Protein AF-A0A5E8AYH7-F1 (afdb_monomer)

Sequence (107 aa):
MHNYSPSFVGNQIFPIFADPFQKYTYKTMARVCQITGKSTRVGNNVSHANNKTKRKFYPNLHTKRFFIPEENLWITLKVSSTALRTINKNGISAVLKKARAKGNVVF

Solvent-accessible surface area (backbone atoms only — not comparable to full-atom values): 6967 Å² total; per-residue (Å²): 135,89,82,92,72,92,80,69,91,71,77,79,74,75,80,80,78,73,64,93,84,70,76,68,82,67,76,76,89,60,68,48,21,48,60,76,57,48,52,63,45,80,52,68,46,70,47,99,86,66,53,74,44,86,42,76,48,74,60,66,68,43,82,47,76,43,78,40,83,91,77,74,42,78,46,79,44,47,34,29,65,69,48,53,56,48,32,75,72,60,37,62,67,59,48,50,56,54,15,46,77,69,70,33,46,84,105

Nearest PDB structures (foldseek):
  6spf-assembly1_X  TM=9.013E-01  e=1.607E-09  Pseudomonas aeruginosa
  7uvx-assembly1_W  TM=8.991E-01  e=1.715E-09  Acinetobacter baumannii AB0057
  7oj0-assembly1_w  TM=9.228E-01  e=3.722E-09  Escherichia coli K-12
  8rd8-assembly1_WD  TM=9.022E-01  e=3.271E-09  Psychrobacter urativorans
  7unw-assembly1_Z  TM=8.971E-01  e=8.080E-09  Pseudomonas aeruginosa PAO1

Secondary structure 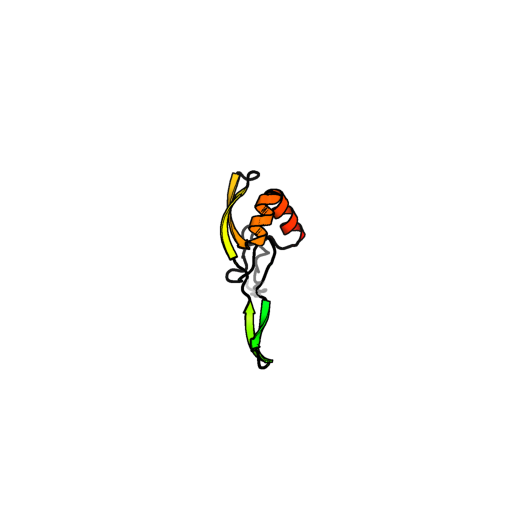(DSSP, 8-state):
-------------------TT------TT----TTT----EEEEEE-TT--EEEEEE---EEEEEEEETTTTEEEEEEEEHHHHHHHHHH-HHHHHHHHHHTT----

pLDDT: mean 74.86, std 18.31, range [37.44, 96.44]

Radius of gyration: 24.84 Å; Cα contacts (8 Å, |Δi|>4): 123; chains: 1; bounding box: 33×78×65 Å

Mean predicted aligned error: 13.14 Å

Structure (mmCIF, N/CA/C/O backbone):
data_AF-A0A5E8AYH7-F1
#
_entry.id   AF-A0A5E8AYH7-F1
#
loop_
_atom_site.group_PDB
_atom_site.id
_atom_site.type_symbol
_atom_site.label_atom_id
_atom_site.label_alt_id
_atom_site.label_comp_id
_atom_site.label_asym_id
_atom_site.label_entity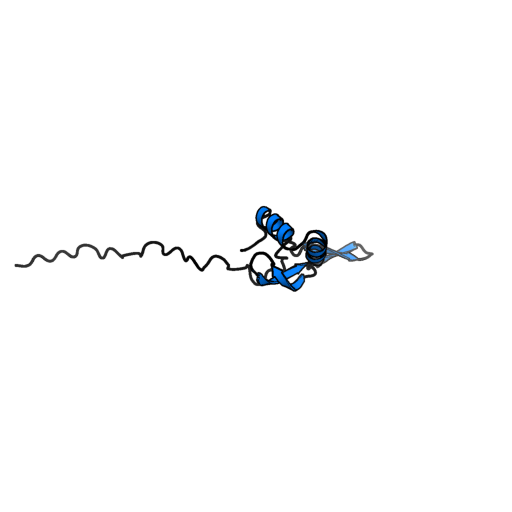_id
_atom_site.label_seq_id
_atom_site.pdbx_PDB_ins_code
_atom_site.Cartn_x
_atom_site.Cartn_y
_atom_site.Cartn_z
_atom_site.occupancy
_atom_site.B_iso_or_equiv
_atom_site.auth_seq_id
_atom_site.auth_comp_id
_atom_site.auth_asym_id
_atom_site.auth_atom_id
_atom_site.pdbx_PDB_model_num
ATOM 1 N N . MET A 1 1 ? -11.846 -68.390 36.160 1.00 49.72 1 MET A N 1
ATOM 2 C CA . MET A 1 1 ? -10.390 -68.148 36.078 1.00 49.72 1 MET A CA 1
ATOM 3 C C . MET A 1 1 ? -10.004 -68.105 34.609 1.00 49.72 1 MET A C 1
ATOM 5 O O . MET A 1 1 ? -10.372 -69.017 33.890 1.00 49.72 1 MET A O 1
ATOM 9 N N . HIS A 1 2 ? -9.353 -67.007 34.215 1.00 49.88 2 HIS A N 1
ATOM 10 C CA . HIS A 1 2 ? -8.574 -66.761 32.993 1.00 49.88 2 HIS A CA 1
ATOM 11 C C . HIS A 1 2 ? -9.146 -67.187 31.634 1.00 49.88 2 HIS A C 1
ATOM 13 O O . HIS A 1 2 ? -8.976 -68.321 31.214 1.00 49.88 2 HIS A O 1
ATOM 19 N N . ASN A 1 3 ? -9.656 -66.204 30.886 1.00 42.97 3 ASN A N 1
ATOM 20 C CA . ASN A 1 3 ? -9.485 -66.159 29.434 1.00 42.97 3 ASN A CA 1
ATOM 21 C C . ASN A 1 3 ? -9.100 -64.728 29.041 1.00 42.97 3 ASN A C 1
ATOM 23 O O . ASN A 1 3 ? -9.911 -63.807 29.109 1.00 42.97 3 ASN A O 1
ATOM 27 N N . TYR A 1 4 ? -7.823 -64.555 28.704 1.00 54.22 4 TYR A N 1
ATOM 28 C CA . TYR A 1 4 ? -7.271 -63.345 28.109 1.00 54.22 4 TYR A CA 1
ATOM 29 C C . TYR A 1 4 ? -7.797 -63.213 26.675 1.00 54.22 4 TYR A C 1
ATOM 31 O O . TYR A 1 4 ? -7.545 -64.084 25.847 1.00 54.22 4 TYR A O 1
ATOM 39 N N . SER A 1 5 ? -8.480 -62.109 26.376 1.00 53.59 5 SER A N 1
ATOM 40 C CA . SER A 1 5 ? -8.729 -61.654 25.007 1.00 53.59 5 SER A CA 1
ATOM 41 C C . SER A 1 5 ? -8.223 -60.212 24.889 1.00 53.59 5 SER A C 1
ATOM 43 O O . SER A 1 5 ? -8.706 -59.350 25.628 1.00 53.59 5 SER A O 1
ATOM 45 N N . PRO A 1 6 ? -7.225 -59.921 24.033 1.00 54.75 6 PRO A N 1
ATOM 46 C CA . PRO A 1 6 ? -6.722 -58.571 23.823 1.00 54.75 6 PRO A CA 1
ATOM 47 C C . PRO A 1 6 ? -7.648 -57.850 22.839 1.00 54.75 6 PRO A C 1
ATOM 49 O O . PRO A 1 6 ? -7.394 -57.783 21.637 1.00 54.75 6 PRO A O 1
ATOM 52 N N . SER A 1 7 ? -8.764 -57.325 23.338 1.00 52.47 7 SER A N 1
ATOM 53 C CA . SER A 1 7 ? -9.657 -56.499 22.532 1.00 52.47 7 SER A CA 1
ATOM 54 C C . SER A 1 7 ? -9.047 -55.113 22.346 1.00 52.47 7 SER A C 1
ATOM 56 O O . SER A 1 7 ? -9.113 -54.275 23.240 1.00 52.47 7 SER A O 1
ATOM 58 N N . PHE A 1 8 ? -8.449 -54.933 21.166 1.00 47.81 8 PHE A N 1
ATOM 59 C CA . PHE A 1 8 ? -8.327 -53.686 20.416 1.00 47.81 8 PHE A CA 1
ATOM 60 C C . PHE A 1 8 ? -7.954 -52.452 21.243 1.00 47.81 8 PHE A C 1
ATOM 62 O O . PHE A 1 8 ? -8.800 -51.773 21.824 1.00 47.81 8 PHE A O 1
ATOM 69 N N . VAL A 1 9 ? -6.673 -52.089 21.164 1.00 44.69 9 VAL A N 1
ATOM 70 C CA . VAL A 1 9 ? -6.202 -50.716 21.364 1.00 44.69 9 VAL A CA 1
ATOM 71 C C . VAL A 1 9 ? -6.877 -49.840 20.303 1.00 44.69 9 VAL A C 1
ATOM 73 O O . VAL A 1 9 ? -6.336 -49.564 19.235 1.00 44.69 9 VAL A O 1
ATOM 76 N N . GLY A 1 10 ? -8.121 -49.455 20.582 1.00 37.44 10 GLY A N 1
ATOM 77 C CA . GLY A 1 10 ? -8.814 -48.370 19.923 1.00 37.44 10 GLY A CA 1
ATOM 78 C C . GLY A 1 10 ? -8.101 -47.099 20.331 1.00 37.44 10 GLY A C 1
ATOM 79 O O . GLY A 1 10 ? -8.333 -46.570 21.416 1.00 37.44 10 GLY A O 1
ATOM 80 N N . ASN A 1 11 ? -7.173 -46.673 19.479 1.00 48.81 11 ASN A N 1
ATOM 81 C CA . ASN A 1 11 ? -6.510 -45.389 19.564 1.00 48.81 11 ASN A CA 1
ATOM 82 C C . ASN A 1 11 ? -7.598 -44.319 19.707 1.00 48.81 11 ASN A C 1
ATOM 84 O O . ASN A 1 11 ? -8.324 -44.033 18.754 1.00 48.81 11 ASN A O 1
ATOM 88 N N . GLN A 1 12 ? -7.742 -43.785 20.919 1.00 45.09 12 GLN A N 1
ATOM 89 C CA . GLN A 1 12 ? -8.539 -42.604 21.207 1.00 45.09 12 GLN A CA 1
ATOM 90 C C . GLN A 1 12 ? -7.874 -41.444 20.463 1.00 45.09 12 GLN A C 1
ATOM 92 O O . GLN A 1 12 ? -7.045 -40.718 21.006 1.00 45.09 12 GLN A O 1
ATOM 97 N N . ILE A 1 13 ? -8.176 -41.311 19.172 1.00 45.53 13 ILE A N 1
ATOM 98 C CA . ILE A 1 13 ? -7.879 -40.101 18.424 1.00 45.53 13 ILE A CA 1
ATOM 99 C C . ILE A 1 13 ? -8.875 -39.081 18.954 1.00 45.53 13 ILE A C 1
ATOM 101 O O . ILE A 1 13 ? -10.057 -39.107 18.615 1.00 45.53 13 ILE A O 1
ATOM 105 N N . PHE A 1 14 ? -8.379 -38.249 19.864 1.00 40.91 14 PHE A N 1
ATOM 106 C CA . PHE A 1 14 ? -9.060 -37.099 20.431 1.00 40.91 14 PHE A CA 1
ATOM 107 C C . PHE A 1 14 ? -9.932 -36.389 19.380 1.00 40.91 14 PHE A C 1
ATOM 109 O O . PHE A 1 14 ? -9.427 -36.034 18.308 1.00 40.91 14 PHE A O 1
ATOM 116 N N . PRO A 1 15 ? -11.223 -36.143 19.659 1.00 37.97 15 PRO A N 1
ATOM 117 C CA . PRO A 1 15 ? -12.036 -35.316 18.793 1.00 37.97 15 PRO A CA 1
ATOM 118 C C . PRO A 1 15 ? -11.537 -33.871 18.885 1.00 37.97 15 PRO A C 1
ATOM 120 O O . PRO A 1 15 ? -11.589 -33.256 19.943 1.00 37.97 15 PRO A O 1
ATOM 123 N N . ILE A 1 16 ? -11.050 -33.348 17.758 1.00 48.50 16 ILE A N 1
ATOM 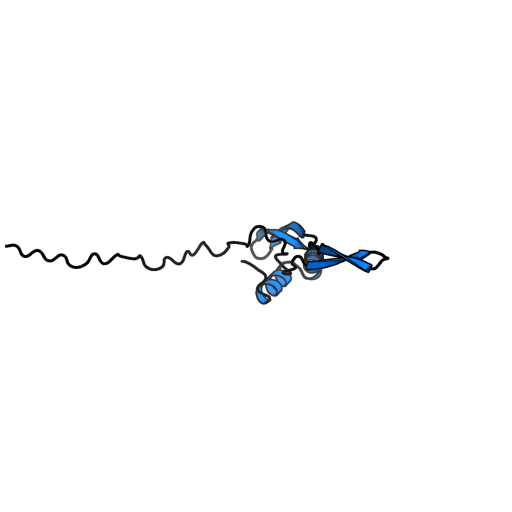124 C CA . ILE A 1 16 ? -11.410 -32.024 17.234 1.00 48.50 16 ILE A CA 1
ATOM 125 C C . ILE A 1 16 ? -11.553 -30.952 18.333 1.00 48.50 16 ILE A C 1
ATOM 127 O O . ILE A 1 16 ? -12.621 -30.365 18.511 1.00 48.50 16 ILE A O 1
ATOM 131 N N . PHE A 1 17 ? -10.472 -30.633 19.050 1.00 43.84 17 PHE A N 1
ATOM 132 C CA . PHE A 1 17 ? -10.367 -29.282 19.592 1.00 43.84 17 PHE A CA 1
ATOM 133 C C . PHE A 1 17 ? -10.089 -28.398 18.377 1.00 43.84 17 PHE A C 1
ATOM 135 O O . PHE A 1 17 ? -8.952 -28.226 17.950 1.00 43.84 17 PHE A O 1
ATOM 142 N N . ALA A 1 18 ? -11.158 -27.947 17.720 1.00 47.75 18 ALA A N 1
ATOM 143 C CA . ALA A 1 18 ? -11.060 -26.856 16.773 1.00 47.75 18 ALA A CA 1
ATOM 144 C C . ALA A 1 18 ? -10.514 -25.674 17.568 1.00 47.75 18 ALA A C 1
ATOM 146 O O . ALA A 1 18 ? -11.258 -25.064 18.333 1.00 47.75 18 ALA A O 1
ATOM 147 N N . ASP A 1 19 ? -9.214 -25.410 17.434 1.00 49.59 19 ASP A N 1
ATOM 148 C CA . ASP A 1 19 ? -8.534 -24.305 18.092 1.00 49.59 19 ASP A CA 1
ATOM 149 C C . ASP A 1 19 ? -9.372 -23.023 17.930 1.00 49.59 19 ASP A C 1
ATOM 151 O O . ASP A 1 19 ? -9.469 -22.474 16.823 1.00 49.59 19 ASP A O 1
ATOM 155 N N . PRO A 1 20 ? -9.980 -22.483 19.004 1.00 48.72 20 PRO A N 1
ATOM 156 C CA . PRO A 1 20 ? -10.680 -21.205 18.918 1.00 48.72 20 PRO A CA 1
ATOM 157 C C . PRO A 1 20 ? -9.687 -20.041 18.753 1.00 48.72 20 PRO A C 1
ATOM 159 O O . PRO A 1 20 ? -10.098 -18.912 18.493 1.00 48.72 20 PRO A O 1
ATOM 162 N N . PHE A 1 21 ? -8.382 -20.324 18.854 1.00 49.97 21 PHE A N 1
ATOM 163 C CA . PHE A 1 21 ? -7.287 -19.361 18.847 1.00 49.97 21 PHE A CA 1
ATOM 164 C C . PHE A 1 21 ? -6.204 -19.681 17.794 1.00 49.97 21 PHE A C 1
ATOM 166 O O . PHE A 1 21 ? -5.027 -19.439 18.014 1.00 49.97 21 PHE A O 1
ATOM 173 N N . GLN A 1 22 ? -6.555 -20.247 16.635 1.00 45.59 22 GLN A N 1
ATOM 174 C CA . GLN A 1 22 ? -5.592 -20.421 15.528 1.00 45.59 22 GLN A CA 1
ATOM 175 C C . GLN A 1 22 ? -6.208 -20.095 14.164 1.00 45.59 22 GLN A C 1
ATOM 177 O O . GLN A 1 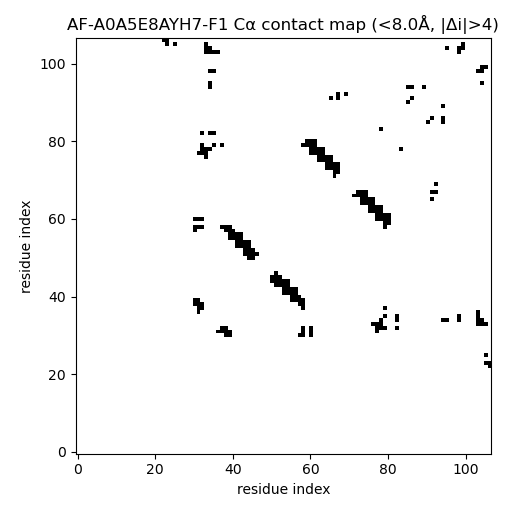22 ? -6.183 -20.909 13.244 1.00 45.59 22 GLN A O 1
ATOM 182 N N . LYS A 1 23 ? -6.787 -18.899 13.994 1.00 42.34 23 LYS A N 1
ATOM 183 C CA . LYS A 1 23 ? -7.340 -18.494 12.680 1.00 42.34 23 LYS A CA 1
ATOM 184 C C . LYS A 1 23 ? -6.599 -17.361 11.993 1.00 42.34 23 LYS A C 1
ATOM 186 O O . LYS A 1 23 ? -6.997 -16.961 10.906 1.00 42.34 23 LYS A O 1
ATOM 191 N N . TYR A 1 24 ? -5.510 -16.864 12.576 1.00 48.81 24 TYR A N 1
ATOM 192 C CA . TYR A 1 24 ? -4.851 -15.648 12.094 1.00 48.81 24 TYR A CA 1
ATOM 193 C C . TYR A 1 24 ? -3.389 -15.912 11.772 1.00 48.81 24 TYR A C 1
ATOM 195 O O . TYR A 1 24 ? -2.499 -15.147 12.124 1.00 48.81 24 TYR A O 1
ATOM 203 N N . THR A 1 25 ? -3.124 -17.012 11.074 1.00 50.88 25 THR A N 1
ATOM 204 C CA . THR A 1 25 ? -1.865 -17.185 10.350 1.00 50.88 25 THR A CA 1
ATOM 205 C C . THR A 1 25 ? -1.958 -16.333 9.084 1.00 50.88 25 THR A C 1
ATOM 207 O O . THR A 1 25 ? -2.389 -16.728 8.001 1.00 50.88 25 THR A O 1
ATOM 210 N N . TYR A 1 26 ? -1.637 -15.056 9.275 1.00 55.84 26 TYR A N 1
ATOM 211 C CA . TYR A 1 26 ? -1.250 -14.147 8.217 1.00 55.84 26 TYR A CA 1
ATOM 212 C C . TYR A 1 26 ? -0.246 -14.878 7.328 1.00 55.84 26 TYR A C 1
ATOM 214 O O . TYR A 1 26 ? 0.697 -15.504 7.801 1.00 55.84 26 TYR A O 1
ATOM 222 N N . LYS A 1 27 ? -0.437 -14.782 6.014 1.00 51.84 27 LYS A N 1
ATOM 223 C CA . LYS A 1 27 ? 0.578 -15.132 5.025 1.00 51.84 27 LYS A CA 1
ATOM 224 C C . LYS A 1 27 ? 1.770 -14.186 5.20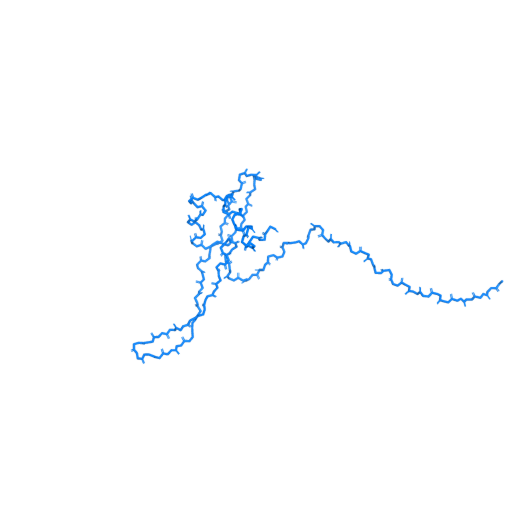4 1.00 51.84 27 LYS A C 1
ATOM 226 O O . LYS A 1 27 ? 1.924 -13.191 4.494 1.00 51.84 27 LYS A O 1
ATOM 231 N N . THR A 1 28 ? 2.576 -14.450 6.221 1.00 56.25 28 THR A N 1
ATOM 232 C CA . THR A 1 28 ? 3.780 -13.717 6.574 1.00 56.25 28 THR A CA 1
ATOM 233 C C . THR A 1 28 ? 4.781 -13.870 5.443 1.00 56.25 28 THR A C 1
ATOM 235 O O . THR A 1 28 ? 4.905 -14.941 4.867 1.00 56.25 28 THR A O 1
ATOM 238 N N . MET A 1 29 ? 5.493 -12.793 5.113 1.00 57.75 29 MET A N 1
ATOM 239 C CA . MET A 1 29 ? 6.473 -12.656 4.016 1.00 57.75 29 MET A CA 1
ATOM 240 C C . MET A 1 29 ? 5.927 -12.335 2.617 1.00 57.75 29 MET A C 1
ATOM 242 O O . MET A 1 29 ? 6.689 -11.811 1.800 1.00 57.75 29 MET A O 1
ATOM 246 N N . ALA A 1 30 ? 4.642 -12.543 2.311 1.00 62.94 30 ALA A N 1
ATOM 247 C CA . ALA A 1 30 ? 4.134 -12.156 0.994 1.00 62.94 30 ALA A CA 1
ATOM 248 C C . ALA A 1 30 ? 4.107 -10.618 0.855 1.00 62.94 30 ALA A C 1
ATOM 250 O O . ALA A 1 30 ? 3.512 -9.919 1.675 1.00 62.94 30 ALA A O 1
ATOM 251 N N . ARG A 1 31 ? 4.751 -10.071 -0.192 1.00 76.25 31 ARG A N 1
ATOM 252 C CA . ARG A 1 31 ? 4.708 -8.637 -0.559 1.00 76.25 31 ARG A CA 1
ATOM 253 C C . ARG A 1 31 ? 3.327 -8.274 -1.122 1.00 76.25 31 ARG A C 1
ATOM 255 O O . ARG A 1 31 ? 3.191 -7.976 -2.310 1.00 76.25 31 ARG A O 1
ATOM 262 N N . VAL A 1 32 ? 2.310 -8.348 -0.265 1.00 81.56 32 VAL A N 1
ATOM 263 C CA . VAL A 1 32 ? 0.901 -8.096 -0.577 1.00 81.56 32 VAL A CA 1
ATOM 264 C C . VAL A 1 32 ? 0.319 -7.082 0.405 1.00 81.56 32 VAL A C 1
ATOM 266 O O . VAL A 1 32 ? 0.631 -7.092 1.593 1.00 81.56 32 VAL A O 1
ATOM 269 N N . CYS A 1 33 ? -0.521 -6.177 -0.094 1.00 84.81 33 CYS A N 1
ATOM 270 C CA . CYS A 1 33 ? -1.255 -5.240 0.754 1.00 84.81 33 CYS A CA 1
ATOM 271 C C . CYS A 1 33 ? -2.459 -5.920 1.421 1.00 84.81 33 CYS A C 1
ATOM 273 O O . CYS A 1 33 ? -3.314 -6.449 0.718 1.00 84.81 33 CYS A O 1
ATOM 275 N N . GLN A 1 34 ? -2.584 -5.802 2.745 1.00 78.44 34 GLN A N 1
ATOM 276 C CA . GLN A 1 34 ? -3.651 -6.447 3.533 1.00 78.44 34 GLN A CA 1
ATOM 277 C C . GLN A 1 34 ? -5.058 -5.865 3.311 1.00 78.44 34 GLN A C 1
ATOM 279 O O . GLN A 1 34 ? -6.045 -6.486 3.658 1.00 78.44 34 GLN A O 1
ATOM 284 N N . ILE A 1 35 ? -5.181 -4.665 2.744 1.00 81.50 35 ILE A N 1
ATOM 285 C CA . ILE A 1 35 ? -6.495 -4.044 2.498 1.00 81.50 35 ILE A CA 1
ATOM 286 C C . ILE A 1 35 ? -6.942 -4.272 1.054 1.00 81.50 35 ILE A C 1
ATOM 288 O O . ILE A 1 35 ? -8.098 -4.578 0.772 1.00 81.50 35 ILE A O 1
ATOM 292 N N . THR A 1 36 ? -6.021 -4.065 0.113 1.00 80.88 36 THR A N 1
ATOM 293 C CA . THR A 1 36 ? -6.338 -4.040 -1.320 1.00 80.88 36 THR A CA 1
ATOM 294 C C . THR A 1 36 ? -5.935 -5.309 -2.059 1.00 80.88 36 THR A C 1
ATOM 296 O O . THR A 1 36 ? -6.264 -5.422 -3.235 1.00 80.88 36 THR A O 1
ATOM 299 N N . GLY A 1 37 ? -5.192 -6.225 -1.431 1.00 78.81 37 GLY A N 1
ATOM 300 C CA . GLY A 1 37 ? -4.706 -7.453 -2.068 1.00 78.81 37 GLY A CA 1
ATOM 301 C C . GLY A 1 37 ? -3.640 -7.223 -3.147 1.00 78.81 37 GLY A C 1
ATOM 302 O O . GLY A 1 37 ? -3.283 -8.141 -3.878 1.00 78.81 37 GLY A O 1
ATOM 303 N N . LYS A 1 38 ? -3.109 -5.997 -3.285 1.00 84.81 38 LYS A N 1
ATOM 304 C CA . LYS A 1 38 ? -2.115 -5.671 -4.319 1.00 84.81 38 LYS A CA 1
ATOM 305 C C . LYS A 1 38 ? -0.844 -6.490 -4.135 1.00 84.81 38 LYS A C 1
ATOM 307 O O . LYS A 1 38 ? -0.165 -6.321 -3.125 1.00 84.81 38 LYS A O 1
ATOM 312 N N . SER A 1 39 ? -0.519 -7.306 -5.131 1.00 86.12 39 SER A N 1
ATOM 313 C CA . SER A 1 39 ? 0.653 -8.176 -5.182 1.00 86.12 39 SER A CA 1
ATOM 314 C C . SER A 1 39 ? 1.700 -7.681 -6.187 1.00 86.12 39 SER A C 1
ATOM 316 O O . SER A 1 39 ? 1.491 -6.720 -6.932 1.00 86.12 39 SER A O 1
ATOM 318 N N . THR A 1 40 ? 2.863 -8.334 -6.176 1.00 88.88 40 THR A N 1
ATOM 319 C CA . THR A 1 40 ? 3.946 -8.083 -7.137 1.00 88.88 40 THR A CA 1
ATOM 320 C C . THR A 1 40 ? 3.511 -8.482 -8.543 1.00 88.88 40 THR A C 1
ATOM 322 O O . THR A 1 40 ? 2.956 -9.561 -8.736 1.00 88.88 40 THR A O 1
ATOM 325 N N . ARG A 1 41 ? 3.801 -7.633 -9.530 1.00 90.19 41 ARG A N 1
ATOM 326 C CA . ARG A 1 41 ? 3.546 -7.920 -10.949 1.00 90.19 41 ARG A CA 1
ATOM 327 C C . ARG A 1 41 ? 4.855 -8.243 -11.660 1.00 90.19 41 ARG A C 1
ATOM 329 O O . ARG A 1 41 ? 5.896 -7.694 -11.311 1.00 90.19 41 ARG A O 1
ATOM 336 N N . VAL A 1 42 ? 4.816 -9.119 -12.656 1.00 92.88 42 VAL A N 1
ATOM 337 C CA . VAL A 1 42 ? 5.978 -9.437 -13.501 1.00 92.88 42 VAL A CA 1
ATOM 338 C C . VAL A 1 42 ? 5.814 -8.730 -14.841 1.00 92.88 42 VAL A C 1
ATOM 340 O O . VAL A 1 42 ? 4.711 -8.658 -15.372 1.00 92.88 42 VAL A O 1
ATOM 343 N N . GLY A 1 43 ? 6.906 -8.202 -15.386 1.00 93.50 43 GLY A N 1
ATOM 344 C CA . GLY A 1 43 ? 6.940 -7.668 -16.744 1.00 93.50 43 GLY A CA 1
ATOM 345 C C . GLY A 1 43 ? 8.355 -7.674 -17.304 1.00 93.50 43 GLY A C 1
ATOM 346 O O . GLY A 1 43 ? 9.232 -8.355 -16.772 1.00 93.50 43 GLY A O 1
ATOM 347 N N . ASN A 1 44 ? 8.582 -6.917 -18.375 1.00 96.44 44 ASN A N 1
ATOM 348 C CA . ASN A 1 44 ? 9.895 -6.809 -19.004 1.00 96.44 44 ASN A CA 1
ATOM 349 C C . ASN A 1 44 ? 10.457 -5.384 -18.843 1.00 96.44 44 ASN A C 1
ATOM 351 O O . ASN A 1 44 ? 9.698 -4.416 -18.746 1.00 96.44 44 ASN A O 1
ATOM 355 N N . ASN A 1 45 ? 11.779 -5.257 -18.802 1.00 93.94 45 ASN A N 1
ATOM 356 C CA . ASN A 1 45 ? 12.479 -4.045 -19.199 1.00 93.94 45 ASN A CA 1
ATOM 357 C C . ASN A 1 45 ? 12.692 -4.117 -20.717 1.00 93.94 45 ASN A C 1
ATOM 359 O O . ASN A 1 45 ? 13.025 -5.190 -21.220 1.00 93.94 45 ASN A O 1
ATOM 363 N N . VAL A 1 46 ? 12.457 -3.021 -21.432 1.00 94.25 46 VAL A N 1
ATOM 364 C CA . VAL A 1 46 ? 12.590 -2.949 -22.894 1.00 94.25 46 VAL A CA 1
ATOM 365 C C . VAL A 1 46 ? 13.566 -1.825 -23.203 1.00 94.25 46 VAL A C 1
ATOM 367 O O . VAL A 1 46 ? 13.334 -0.693 -22.785 1.00 94.25 46 VAL A O 1
ATOM 370 N N . SER A 1 47 ? 14.674 -2.138 -23.876 1.00 93.94 47 SER A N 1
ATOM 371 C CA . SER A 1 47 ? 15.622 -1.116 -24.332 1.00 93.94 47 SER A CA 1
ATOM 372 C C . SER A 1 47 ? 15.112 -0.404 -25.588 1.00 93.94 47 SER A C 1
ATOM 374 O O . SER A 1 47 ? 14.207 -0.893 -26.262 1.00 93.94 47 SER A O 1
ATOM 376 N N . HIS A 1 48 ? 15.743 0.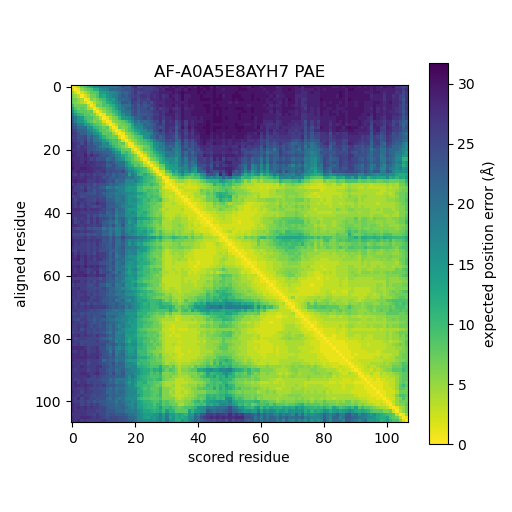712 -25.961 1.00 94.69 48 HIS A N 1
ATOM 377 C CA . HIS A 1 48 ? 15.476 1.388 -27.239 1.00 94.69 48 HIS A CA 1
ATOM 378 C C . HIS A 1 48 ? 15.697 0.476 -28.461 1.00 94.69 48 HIS A C 1
ATOM 380 O O . HIS A 1 48 ? 15.037 0.649 -29.478 1.00 94.69 48 HIS A O 1
ATOM 386 N N . ALA A 1 49 ? 16.563 -0.537 -28.336 1.00 95.12 49 ALA A N 1
ATOM 387 C CA . ALA A 1 49 ? 16.791 -1.572 -29.346 1.00 95.12 49 ALA A CA 1
ATOM 388 C C . ALA A 1 49 ? 15.832 -2.781 -29.228 1.00 95.12 49 ALA A C 1
ATOM 390 O O . ALA A 1 49 ? 16.066 -3.812 -29.845 1.00 95.12 49 ALA A O 1
ATOM 391 N N . ASN A 1 50 ? 14.766 -2.692 -28.422 1.00 93.06 50 ASN A N 1
ATOM 392 C CA . ASN A 1 50 ? 13.783 -3.756 -28.170 1.00 93.06 50 ASN A CA 1
ATOM 393 C C . ASN A 1 50 ? 14.307 -5.036 -27.490 1.00 93.06 50 ASN A C 1
ATOM 395 O O . ASN A 1 50 ? 13.606 -6.053 -27.468 1.00 93.06 50 ASN A O 1
ATOM 399 N N . ASN A 1 51 ? 15.470 -4.994 -26.835 1.00 94.62 51 ASN A N 1
ATOM 400 C CA . ASN A 1 51 ? 15.938 -6.122 -26.024 1.00 94.62 51 ASN A CA 1
ATOM 401 C C . ASN A 1 51 ? 15.096 -6.230 -24.745 1.00 94.62 51 ASN A C 1
ATOM 403 O O . ASN A 1 51 ? 14.954 -5.255 -24.001 1.00 94.62 51 ASN A O 1
ATOM 407 N N . LYS A 1 52 ? 14.529 -7.418 -24.490 1.00 94.94 52 LYS A N 1
ATOM 408 C CA . LYS A 1 52 ? 13.588 -7.668 -23.385 1.00 94.94 52 LYS A CA 1
ATOM 409 C C . LYS A 1 52 ? 14.258 -8.455 -22.259 1.00 94.94 52 LYS A C 1
ATOM 411 O O . LYS A 1 52 ? 14.584 -9.623 -22.443 1.00 94.94 52 LYS A O 1
ATOM 416 N N . THR A 1 53 ? 14.377 -7.868 -21.068 1.00 95.38 53 THR A N 1
ATOM 417 C CA . THR A 1 53 ? 14.840 -8.571 -19.851 1.00 95.38 53 THR A CA 1
ATOM 418 C C . THR A 1 53 ? 13.725 -8.656 -18.811 1.00 95.38 53 THR A C 1
ATOM 420 O O . THR A 1 53 ? 12.882 -7.768 -18.721 1.00 95.38 53 THR A O 1
ATOM 423 N N . LYS A 1 54 ? 13.648 -9.741 -18.030 1.00 94.38 54 LYS A N 1
ATOM 424 C CA . LYS A 1 54 ? 12.572 -9.925 -17.037 1.00 94.38 54 LYS A CA 1
ATOM 425 C C . LYS A 1 54 ? 12.767 -9.004 -15.832 1.00 94.38 54 LYS A C 1
ATOM 427 O O . LYS A 1 54 ? 13.866 -8.908 -15.297 1.00 94.38 54 LYS A O 1
ATOM 432 N N . ARG A 1 55 ? 11.685 -8.383 -15.348 1.00 94.75 55 ARG A N 1
ATOM 433 C CA . ARG A 1 55 ? 11.680 -7.601 -14.102 1.00 94.75 55 ARG A CA 1
ATOM 434 C C . ARG A 1 55 ? 10.434 -7.832 -13.253 1.00 94.75 55 ARG A C 1
ATOM 436 O O . ARG A 1 55 ? 9.370 -8.200 -13.750 1.00 94.75 55 ARG A O 1
ATOM 443 N N . LYS A 1 56 ? 10.570 -7.573 -11.953 1.00 92.44 56 LYS A N 1
ATOM 444 C CA . LYS A 1 56 ? 9.486 -7.645 -10.964 1.00 92.44 56 LYS A CA 1
ATOM 445 C C . LYS A 1 56 ? 9.126 -6.233 -10.494 1.00 92.44 56 LYS A C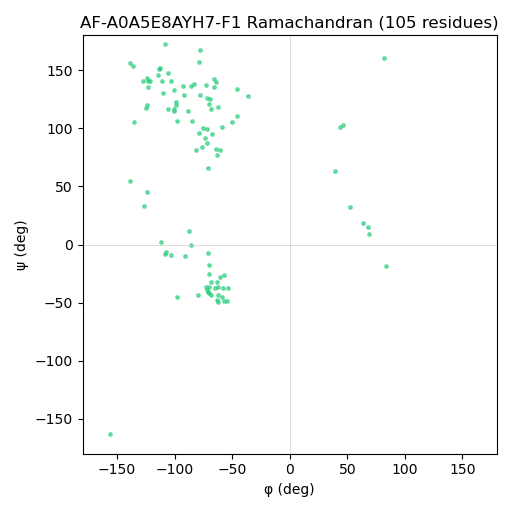 1
ATOM 447 O O . LYS A 1 56 ? 10.002 -5.469 -10.104 1.00 92.44 56 LYS A O 1
ATOM 452 N N . PHE A 1 57 ? 7.840 -5.903 -10.516 1.00 90.81 57 PHE A N 1
ATOM 453 C CA . PHE A 1 57 ? 7.276 -4.657 -10.007 1.00 90.81 57 PHE A CA 1
ATOM 454 C C . PHE A 1 57 ? 6.714 -4.883 -8.611 1.00 90.81 57 PHE A C 1
ATOM 456 O O . PHE A 1 57 ? 5.659 -5.506 -8.449 1.00 90.81 57 PHE A O 1
ATOM 463 N N . TYR A 1 58 ? 7.412 -4.372 -7.604 1.00 89.31 58 TYR A N 1
ATOM 464 C CA . TYR A 1 58 ? 6.965 -4.483 -6.223 1.00 89.31 58 TYR A CA 1
ATOM 465 C C . TYR A 1 58 ? 5.954 -3.383 -5.878 1.00 89.31 58 TYR A C 1
ATOM 467 O O . TYR A 1 58 ? 6.150 -2.227 -6.260 1.00 89.31 58 TYR A O 1
ATOM 475 N N . PRO A 1 59 ? 4.871 -3.711 -5.151 1.00 87.38 59 PRO A N 1
ATOM 476 C CA . PRO A 1 59 ? 3.988 -2.693 -4.606 1.00 87.38 59 PRO A CA 1
ATOM 477 C C . PRO A 1 59 ? 4.728 -1.866 -3.546 1.00 87.38 59 PRO A C 1
ATOM 479 O O . PRO A 1 59 ? 5.492 -2.405 -2.748 1.00 87.38 59 PRO A O 1
ATOM 482 N N . ASN A 1 60 ? 4.462 -0.558 -3.513 1.00 88.81 60 ASN A N 1
ATOM 483 C CA . ASN A 1 60 ? 4.979 0.339 -2.480 1.00 88.81 60 ASN A CA 1
ATOM 484 C C . ASN A 1 60 ? 4.219 0.097 -1.163 1.00 88.81 60 ASN A C 1
ATOM 486 O O . ASN A 1 60 ? 3.126 0.643 -0.977 1.00 88.81 60 ASN A O 1
ATOM 490 N N . LEU A 1 61 ? 4.746 -0.792 -0.316 1.00 88.12 61 LEU A N 1
ATOM 491 C CA . LEU A 1 61 ? 4.147 -1.216 0.951 1.00 88.12 61 LEU A CA 1
ATOM 492 C C . LEU A 1 61 ? 4.803 -0.494 2.130 1.00 88.12 61 LEU A C 1
ATOM 494 O O . LEU A 1 61 ? 6.022 -0.478 2.248 1.00 88.12 61 LEU A O 1
ATOM 498 N N . HIS A 1 62 ? 3.971 0.017 3.033 1.00 87.94 62 HIS A N 1
ATOM 499 C CA . HIS A 1 62 ? 4.363 0.682 4.272 1.00 87.94 62 HIS A CA 1
ATOM 500 C C . HIS A 1 62 ? 3.728 -0.031 5.457 1.00 87.94 62 HIS A C 1
ATOM 502 O O . HIS A 1 62 ? 2.536 -0.337 5.423 1.00 87.94 62 HIS A O 1
ATOM 508 N N . THR A 1 63 ? 4.497 -0.264 6.515 1.00 88.00 63 THR A N 1
ATOM 509 C CA . THR A 1 63 ? 3.960 -0.759 7.789 1.00 88.00 63 THR A CA 1
ATOM 510 C C . THR A 1 63 ? 3.543 0.444 8.628 1.00 88.00 63 THR A C 1
ATOM 512 O O . THR A 1 63 ? 4.390 1.259 8.987 1.00 88.00 63 THR A O 1
ATOM 515 N N . LYS A 1 64 ? 2.245 0.593 8.911 1.00 86.81 64 LYS A N 1
ATOM 516 C CA . LYS A 1 64 ? 1.707 1.698 9.718 1.00 86.81 64 LYS A CA 1
ATOM 517 C C . LYS A 1 64 ? 0.681 1.196 10.728 1.00 86.81 64 LYS A C 1
ATOM 519 O O . LYS A 1 64 ? 0.040 0.169 10.513 1.00 86.81 64 LYS A O 1
ATOM 524 N N . ARG A 1 65 ? 0.534 1.943 11.821 1.00 85.06 65 ARG A N 1
ATOM 525 C CA . ARG A 1 65 ? -0.468 1.698 12.861 1.00 85.06 65 ARG A CA 1
ATOM 526 C C . ARG A 1 65 ? -1.727 2.510 12.566 1.00 85.06 65 ARG A C 1
ATOM 528 O O . ARG A 1 65 ? -1.621 3.680 12.207 1.00 85.06 65 ARG A O 1
ATOM 535 N N . PHE A 1 66 ? -2.890 1.891 12.721 1.00 85.62 66 PHE A N 1
ATOM 536 C CA . PHE A 1 66 ? -4.199 2.525 12.596 1.00 85.62 66 PHE A CA 1
ATOM 537 C C . PHE A 1 66 ? -4.986 2.327 13.880 1.00 85.62 66 PHE A C 1
ATOM 539 O O . PHE A 1 66 ? -4.935 1.254 14.478 1.00 85.62 66 PHE A O 1
ATOM 546 N N . PHE A 1 67 ? -5.716 3.360 14.279 1.00 84.25 67 PHE A N 1
ATOM 547 C CA . PHE A 1 67 ? -6.645 3.294 15.394 1.00 84.25 67 PHE A CA 1
ATOM 548 C C . PHE A 1 67 ? -8.036 2.924 14.875 1.00 84.25 67 PHE A C 1
ATOM 550 O O . PHE A 1 67 ? -8.520 3.550 13.927 1.00 84.25 67 PHE A O 1
ATOM 557 N N . ILE A 1 68 ? -8.659 1.904 15.467 1.00 84.12 68 ILE A N 1
ATOM 558 C CA . ILE A 1 68 ? -10.044 1.526 15.179 1.00 84.12 68 ILE A CA 1
ATOM 559 C C . ILE A 1 68 ? -10.925 2.087 16.298 1.00 84.12 68 ILE A C 1
ATOM 561 O O . ILE A 1 68 ? -10.816 1.621 17.431 1.00 84.12 68 ILE A O 1
ATOM 565 N N . PRO A 1 69 ? -11.824 3.037 15.995 1.00 82.50 69 PRO A N 1
ATOM 566 C CA . PRO A 1 69 ? -12.682 3.637 17.013 1.00 82.50 69 PRO A CA 1
ATOM 567 C C . PRO A 1 69 ? -13.744 2.669 17.556 1.00 82.50 69 PRO A C 1
ATOM 569 O O . PRO A 1 69 ? -14.190 2.840 18.680 1.00 82.50 69 PRO A O 1
ATOM 572 N N . GLU A 1 70 ? -14.142 1.649 16.787 1.00 82.88 70 GLU A N 1
ATOM 573 C CA . GLU A 1 70 ? -15.175 0.682 17.201 1.00 82.88 70 GLU A CA 1
ATOM 574 C C . GLU A 1 70 ? -14.703 -0.243 18.332 1.00 82.88 70 GLU A C 1
ATOM 576 O O . GLU A 1 70 ? -15.474 -0.580 19.221 1.00 82.88 70 GLU A O 1
ATOM 581 N N . GLU A 1 71 ? -13.428 -0.631 18.313 1.00 79.38 71 GLU A N 1
ATOM 582 C CA . GLU A 1 71 ? -12.851 -1.581 19.271 1.00 79.38 71 GLU A CA 1
ATOM 583 C C . GLU A 1 71 ? -11.917 -0.880 20.277 1.00 79.38 71 GLU A C 1
ATOM 585 O O . GLU A 1 71 ? -11.451 -1.503 21.224 1.00 79.38 71 GLU A O 1
ATOM 590 N N . ASN A 1 72 ? -11.640 0.420 20.093 1.00 82.75 72 ASN A N 1
ATOM 591 C CA . ASN A 1 72 ? -10.620 1.184 20.827 1.00 82.75 72 ASN A CA 1
ATOM 592 C C . ASN A 1 72 ? -9.226 0.527 20.803 1.00 82.75 72 ASN A C 1
ATOM 594 O O . ASN A 1 72 ? -8.436 0.657 21.739 1.00 82.75 72 ASN A O 1
ATOM 598 N N . LEU A 1 73 ? -8.899 -0.161 19.705 1.00 83.69 73 LEU A N 1
ATOM 599 C CA . LEU A 1 73 ? -7.638 -0.878 19.526 1.00 83.69 73 LEU A CA 1
ATOM 600 C C . LEU A 1 73 ? -6.762 -0.241 18.446 1.00 83.69 73 LEU A C 1
ATOM 602 O O . LEU A 1 73 ? -7.229 0.345 17.465 1.00 83.69 73 LEU A O 1
ATOM 606 N N . TRP A 1 74 ? -5.452 -0.415 18.612 1.00 82.62 74 TRP A N 1
ATOM 607 C CA . TRP A 1 74 ? -4.452 -0.069 17.609 1.00 82.62 74 TRP A CA 1
ATOM 608 C C . TRP A 1 74 ? -4.041 -1.317 16.83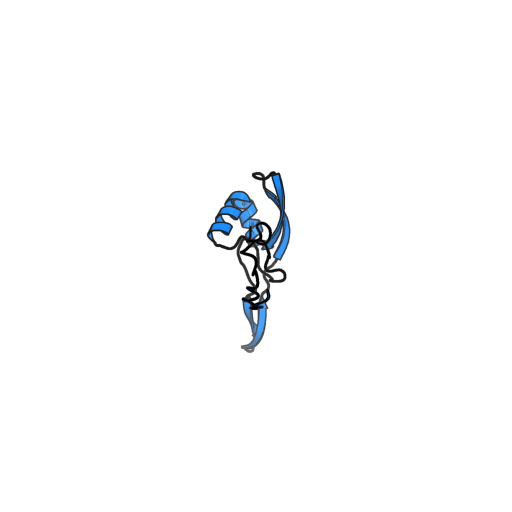9 1.00 82.62 74 TRP A C 1
ATOM 610 O O . TRP A 1 74 ? -3.510 -2.258 17.424 1.00 82.62 74 TRP A O 1
ATOM 620 N N . ILE A 1 75 ? -4.193 -1.293 15.518 1.00 83.00 75 ILE A N 1
ATOM 621 C CA . ILE A 1 75 ? -3.765 -2.384 14.641 1.00 83.00 75 ILE A CA 1
ATOM 622 C C . ILE A 1 75 ? -2.584 -1.965 13.772 1.00 83.00 75 ILE A C 1
ATOM 624 O O . ILE A 1 75 ? -2.526 -0.848 13.259 1.00 83.00 75 ILE A O 1
ATOM 628 N N . THR A 1 76 ? -1.629 -2.873 13.580 1.00 82.81 76 THR A N 1
ATOM 629 C CA . THR A 1 76 ? -0.495 -2.655 12.674 1.00 82.81 76 THR A CA 1
ATOM 630 C C . THR A 1 76 ? -0.775 -3.337 11.344 1.00 82.81 76 THR A C 1
ATOM 632 O O . THR A 1 76 ? -0.938 -4.553 11.298 1.00 82.81 76 THR A O 1
ATOM 635 N N . LEU A 1 77 ? -0.797 -2.566 10.254 1.00 82.88 77 LEU A N 1
ATOM 636 C CA . LEU A 1 77 ? -1.058 -3.079 8.911 1.00 82.88 77 LEU A CA 1
ATOM 637 C C . LEU A 1 77 ? 0.065 -2.727 7.931 1.00 82.88 77 LEU A C 1
ATOM 639 O O . LEU A 1 77 ? 0.605 -1.619 7.925 1.00 82.88 77 LEU A O 1
ATOM 643 N N . LYS A 1 78 ? 0.354 -3.665 7.028 1.00 84.50 78 LYS A N 1
ATOM 644 C CA . LYS A 1 78 ? 1.106 -3.453 5.790 1.00 84.50 78 LYS A CA 1
ATOM 645 C C . LYS A 1 78 ? 0.161 -2.973 4.696 1.00 84.50 78 LYS A C 1
ATOM 647 O O . LYS A 1 78 ? -0.626 -3.726 4.109 1.00 84.50 78 LYS A O 1
ATOM 652 N N . VAL A 1 79 ? 0.271 -1.691 4.387 1.00 87.31 79 VAL A N 1
ATOM 653 C CA . VAL A 1 79 ? -0.623 -0.969 3.486 1.00 87.31 79 VAL A CA 1
ATOM 654 C C . VAL A 1 79 ? 0.127 -0.365 2.314 1.00 87.31 79 VAL A C 1
ATOM 656 O O . VAL A 1 79 ? 1.228 0.158 2.440 1.00 87.31 79 VAL A O 1
ATOM 659 N N . SER A 1 80 ? -0.499 -0.420 1.143 1.00 88.81 80 SER A N 1
ATOM 660 C CA . SER A 1 80 ? -0.006 0.276 -0.044 1.00 88.81 80 SER A CA 1
ATOM 661 C C . SER A 1 80 ? -0.364 1.762 -0.002 1.00 88.81 80 SER A C 1
ATOM 663 O O . SER A 1 80 ? -1.364 2.144 0.608 1.00 88.81 80 SER A O 1
ATOM 665 N N . SER A 1 81 ? 0.376 2.603 -0.726 1.00 89.12 81 SER A N 1
ATOM 666 C CA . SER A 1 81 ? 0.074 4.043 -0.848 1.00 89.12 81 SER A CA 1
ATOM 667 C C . SER A 1 81 ? -1.363 4.327 -1.312 1.00 89.12 81 SER A C 1
ATOM 669 O O . SER A 1 81 ? -2.041 5.215 -0.801 1.00 89.12 81 SER A O 1
ATOM 671 N N . THR A 1 82 ? -1.893 3.511 -2.224 1.00 88.56 82 THR A N 1
ATOM 672 C CA . THR A 1 82 ? -3.294 3.618 -2.657 1.00 88.56 82 THR A CA 1
ATOM 673 C C . THR A 1 82 ? -4.295 3.231 -1.572 1.00 88.56 82 THR A C 1
ATOM 675 O O . THR A 1 82 ? -5.394 3.782 -1.529 1.00 88.56 82 THR A O 1
ATOM 678 N N . ALA A 1 83 ? -3.930 2.287 -0.698 1.00 88.38 83 ALA A N 1
ATOM 679 C CA . ALA A 1 83 ? -4.773 1.922 0.434 1.00 88.38 83 ALA A CA 1
ATOM 680 C C . ALA A 1 83 ? -4.831 3.083 1.433 1.00 88.38 83 ALA A C 1
ATOM 682 O O . ALA A 1 83 ? -5.927 3.458 1.827 1.00 88.38 83 ALA A O 1
ATOM 683 N N . LEU A 1 84 ? -3.694 3.729 1.724 1.00 89.62 84 LEU A N 1
ATOM 684 C CA . LEU A 1 84 ? -3.641 4.937 2.560 1.00 89.62 84 LEU A CA 1
ATOM 685 C C . LEU A 1 84 ? -4.570 6.037 2.039 1.00 89.62 84 LEU A C 1
ATOM 687 O O . LEU A 1 84 ? -5.395 6.552 2.786 1.00 89.62 84 LEU A O 1
ATOM 691 N N . ARG A 1 85 ? -4.518 6.332 0.733 1.00 91.12 85 ARG A N 1
ATOM 692 C CA . ARG A 1 85 ? -5.437 7.300 0.111 1.00 91.12 85 ARG A CA 1
ATOM 693 C C . ARG A 1 85 ? -6.909 6.917 0.298 1.00 91.12 85 ARG A C 1
ATOM 695 O O . ARG A 1 85 ? -7.754 7.785 0.485 1.00 91.12 85 ARG A O 1
ATOM 702 N N . THR A 1 86 ? -7.222 5.625 0.233 1.00 89.94 86 THR A N 1
ATOM 703 C CA . THR A 1 86 ? -8.600 5.132 0.385 1.00 89.94 86 THR A CA 1
ATOM 704 C C . THR A 1 86 ? -9.082 5.236 1.832 1.00 89.94 86 THR A C 1
ATOM 706 O O . THR A 1 86 ? -10.230 5.615 2.050 1.00 89.94 86 THR A O 1
ATOM 709 N N . ILE A 1 87 ? -8.209 4.940 2.801 1.00 89.06 87 ILE A N 1
ATOM 710 C CA . ILE A 1 87 ? -8.480 5.080 4.239 1.00 89.06 87 ILE A CA 1
ATOM 711 C C . ILE A 1 87 ? -8.734 6.546 4.583 1.00 89.06 87 ILE A C 1
ATOM 713 O O . ILE A 1 87 ? -9.745 6.848 5.202 1.00 89.06 87 ILE A O 1
ATOM 717 N N . ASN A 1 88 ? -7.885 7.461 4.110 1.00 89.19 88 ASN A N 1
ATOM 718 C CA . ASN A 1 88 ? -8.050 8.890 4.382 1.00 89.19 88 ASN A CA 1
ATOM 719 C C . ASN A 1 88 ? -9.353 9.455 3.796 1.00 89.19 88 ASN A C 1
ATOM 721 O O . ASN A 1 88 ? -9.932 10.364 4.374 1.00 89.19 88 ASN A O 1
ATOM 725 N N . LYS A 1 89 ? -9.827 8.923 2.659 1.00 90.94 89 LYS A N 1
ATOM 726 C CA . LYS A 1 89 ? -11.069 9.388 2.022 1.00 90.94 89 LYS A CA 1
ATOM 727 C C . LYS A 1 89 ? -12.336 8.834 2.681 1.00 90.94 89 LYS A C 1
ATOM 729 O O . LYS A 1 89 ? -13.310 9.559 2.809 1.00 90.94 89 LYS A O 1
ATOM 734 N N . ASN A 1 90 ? -12.355 7.541 3.008 1.00 87.31 90 ASN A N 1
ATOM 735 C CA . ASN A 1 90 ? -13.582 6.841 3.410 1.00 87.31 90 ASN A CA 1
ATOM 736 C C . ASN A 1 90 ? -13.630 6.484 4.906 1.00 87.31 90 ASN A C 1
ATOM 738 O O . ASN A 1 90 ? -14.646 5.968 5.362 1.00 87.31 90 ASN A O 1
ATOM 742 N N . GLY A 1 91 ? -12.539 6.683 5.646 1.00 85.75 91 GLY A N 1
ATOM 743 C CA . GLY A 1 91 ? -12.374 6.181 7.008 1.00 85.75 91 GLY A CA 1
ATOM 744 C C . GLY A 1 91 ? -11.931 4.714 7.064 1.00 85.75 91 GLY A C 1
ATOM 745 O O . GLY A 1 91 ? -12.061 3.951 6.101 1.00 85.75 91 GLY A O 1
ATOM 746 N N . ILE A 1 92 ? -11.377 4.308 8.210 1.00 84.38 92 ILE A N 1
ATOM 747 C CA . ILE A 1 92 ? -10.826 2.959 8.407 1.00 84.38 92 ILE A CA 1
ATOM 748 C C . ILE A 1 92 ? -11.926 1.884 8.461 1.00 84.38 92 ILE A C 1
ATOM 750 O O . ILE A 1 92 ? -11.792 0.850 7.808 1.00 84.38 92 ILE A O 1
ATOM 754 N N . SER A 1 93 ? -13.049 2.151 9.137 1.00 82.88 93 SER A N 1
ATOM 755 C CA . SER A 1 93 ? -14.159 1.201 9.332 1.00 82.88 93 SER A CA 1
ATOM 756 C C . SER A 1 93 ? -14.807 0.780 8.009 1.00 82.88 93 SER A C 1
ATOM 758 O O . SER A 1 93 ? -14.911 -0.408 7.693 1.00 82.88 93 SER A O 1
ATOM 760 N N . ALA A 1 94 ? -15.151 1.751 7.159 1.00 86.62 94 ALA A N 1
ATOM 761 C CA . ALA A 1 94 ? -15.740 1.492 5.846 1.00 86.62 94 ALA A CA 1
ATOM 762 C C . ALA A 1 94 ? -14.799 0.693 4.930 1.00 86.62 94 ALA A C 1
ATOM 764 O O . ALA A 1 94 ? -15.238 -0.151 4.143 1.00 86.62 94 ALA A O 1
ATOM 765 N N . VAL A 1 95 ? -13.493 0.953 5.017 1.00 86.62 95 VAL A N 1
ATOM 766 C CA . VAL A 1 95 ? -12.480 0.247 4.228 1.00 86.62 95 VAL A CA 1
ATOM 767 C C . VAL A 1 95 ? -12.304 -1.188 4.710 1.00 86.62 95 VAL A C 1
ATOM 769 O O . VAL A 1 95 ? -12.240 -2.085 3.870 1.00 86.62 95 VAL A O 1
ATOM 772 N N . LEU A 1 96 ? -12.301 -1.425 6.022 1.00 83.19 96 LEU A N 1
ATOM 773 C CA . LEU A 1 96 ? -12.253 -2.772 6.591 1.00 83.19 96 LEU A CA 1
ATOM 774 C C . LEU A 1 96 ? -13.484 -3.592 6.191 1.00 83.19 96 LEU A C 1
ATOM 776 O O . LEU A 1 96 ? -13.330 -4.721 5.732 1.00 83.19 96 LEU A O 1
ATOM 780 N N . LYS A 1 97 ? -14.691 -3.009 6.234 1.00 84.19 97 LYS A N 1
ATOM 781 C CA . LYS A 1 97 ? -15.919 -3.675 5.762 1.00 84.19 97 LYS A CA 1
ATOM 782 C C . LYS A 1 97 ? -15.830 -4.065 4.282 1.00 84.19 97 LYS A C 1
ATOM 784 O O . LYS A 1 97 ? -16.136 -5.198 3.912 1.00 84.19 97 LYS A O 1
ATOM 789 N N . LYS A 1 98 ? -15.346 -3.154 3.429 1.00 84.69 98 LYS A N 1
ATOM 790 C CA . LYS A 1 98 ? -15.134 -3.421 1.993 1.00 84.69 98 LYS A CA 1
ATOM 791 C C . LYS A 1 98 ? -14.068 -4.482 1.747 1.00 84.69 98 LYS A C 1
ATOM 793 O O . LYS A 1 98 ? -14.187 -5.264 0.809 1.00 84.69 98 LYS A O 1
ATOM 798 N N . ALA A 1 99 ? -13.008 -4.484 2.542 1.00 80.12 99 ALA A N 1
ATOM 799 C CA . ALA A 1 99 ? -11.931 -5.444 2.397 1.00 80.12 99 ALA A CA 1
ATOM 800 C C . ALA A 1 99 ? -12.365 -6.843 2.880 1.00 80.12 99 ALA A C 1
ATOM 802 O O . ALA A 1 99 ? -12.024 -7.819 2.212 1.00 80.12 99 ALA A O 1
ATOM 803 N N . ARG A 1 100 ? -13.176 -6.943 3.951 1.00 79.00 100 ARG A N 1
ATOM 804 C CA . ARG A 1 100 ? -13.829 -8.192 4.395 1.00 79.00 100 ARG A CA 1
ATOM 805 C C . ARG A 1 100 ? -14.689 -8.782 3.274 1.00 79.00 100 ARG A C 1
ATOM 807 O O . ARG A 1 100 ? -14.510 -9.938 2.921 1.00 79.00 100 ARG A O 1
ATOM 814 N N . ALA A 1 101 ? -15.530 -7.963 2.636 1.00 79.12 101 ALA A N 1
ATOM 815 C CA . ALA A 1 101 ? -16.360 -8.397 1.505 1.00 79.12 101 ALA A CA 1
ATOM 816 C C . ALA A 1 101 ? -15.544 -8.899 0.297 1.00 79.12 101 ALA A C 1
ATOM 818 O O . ALA A 1 101 ? -16.007 -9.739 -0.464 1.00 79.12 101 ALA A O 1
ATOM 819 N N . LYS A 1 102 ? -14.319 -8.393 0.118 1.00 74.19 102 LYS A N 1
ATOM 820 C CA . LYS A 1 102 ? -13.398 -8.831 -0.942 1.00 74.19 102 LYS A CA 1
ATOM 821 C C . LYS A 1 102 ? -12.551 -10.049 -0.556 1.00 74.19 102 LYS A C 1
ATOM 823 O O . LYS A 1 102 ? -11.719 -10.453 -1.360 1.00 74.19 102 LYS A O 1
ATOM 828 N N 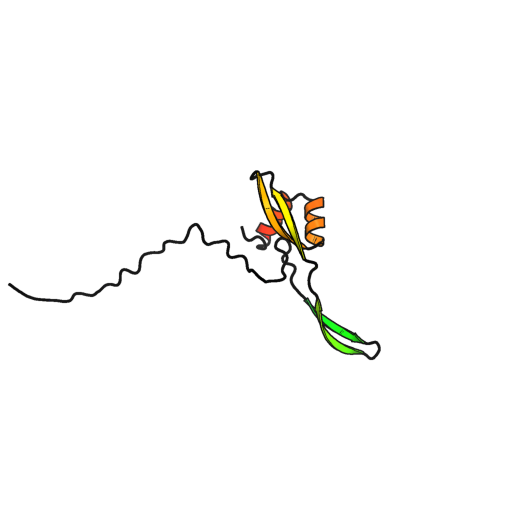. GLY A 1 103 ? -12.697 -10.580 0.661 1.00 68.31 103 GLY A N 1
ATOM 829 C CA . GLY A 1 103 ? -11.868 -11.675 1.177 1.00 68.31 103 GLY A CA 1
ATOM 830 C C . GLY A 1 103 ? -10.405 -11.291 1.426 1.00 68.31 103 GLY A C 1
ATOM 831 O O . GLY A 1 103 ? -9.556 -12.161 1.571 1.00 68.31 103 GLY A O 1
ATOM 832 N N . ASN A 1 104 ? -10.088 -9.990 1.455 1.00 68.31 104 ASN A N 1
ATOM 833 C CA . ASN A 1 104 ? -8.713 -9.506 1.612 1.00 68.31 104 ASN A CA 1
ATOM 834 C C . ASN A 1 104 ? -8.317 -9.283 3.074 1.00 68.31 104 ASN A C 1
ATOM 836 O O . ASN A 1 104 ? -7.142 -9.046 3.339 1.00 68.31 104 ASN A O 1
ATOM 840 N N . VAL A 1 105 ? -9.265 -9.350 4.014 1.00 55.44 105 VAL A N 1
ATOM 841 C CA . VAL A 1 105 ? -8.972 -9.161 5.437 1.00 55.44 105 VAL A CA 1
ATOM 842 C C . VAL A 1 105 ? -8.892 -10.509 6.121 1.00 55.44 105 VAL A C 1
ATOM 844 O O . VAL A 1 105 ? -9.885 -11.224 6.208 1.00 55.44 105 VAL A O 1
ATOM 847 N N . VAL A 1 106 ? -7.701 -10.802 6.628 1.00 52.44 106 VAL A N 1
ATOM 848 C CA . VAL A 1 106 ? -7.506 -11.749 7.719 1.00 52.44 106 VAL A CA 1
ATOM 849 C C . VAL A 1 106 ? -7.881 -10.962 8.972 1.00 52.44 106 VAL A C 1
ATOM 851 O O . VAL A 1 106 ? -7.103 -10.108 9.403 1.00 52.44 106 VAL A O 1
ATOM 854 N N . PHE A 1 107 ? -9.130 -11.115 9.420 1.00 38.97 107 PHE A N 1
ATOM 855 C CA . PHE A 1 107 ? -9.384 -11.007 10.850 1.00 38.97 107 PHE A CA 1
ATOM 856 C C . PHE A 1 107 ? -8.890 -12.286 11.428 1.00 38.97 107 PHE A C 1
ATOM 858 O O . PHE A 1 107 ? -9.253 -13.336 10.837 1.00 38.97 107 PHE A O 1
#

Foldseek 3Di:
DDDDDPPDPPPCPDPDPPPPPPQQPDPPPFLAFLQPRDHKDKDWDQDPVRDTDIDIHGFQWDWDWDQDPVVRDIDTGTHGPVRVVVCVVPNDVVSQVVSVVVVSHRD